Protein AF-T0L661-F1 (afdb_monomer_lite)

pLDDT: mean 70.66, std 19.09, range [31.72, 92.81]

Foldseek 3Di:
DVQALPPVLCVVCVVQDDDPPDPHFLVSLLVLLRNQFCQLDPVSLVSLLVQCPDPDLRSVLSSLNSLLRNLADDPPNPPPPVPPVVVVVNLVSLLVQCPDPDPSSNVSSLNSLCRNCPPDPDPPSCVSSCVSVCVVPDDDPPPDDDDDDD

Sequence (150 aa):
MIHLNNPDILEVLKNYLPSENNMKEGGSFIALGLNKIGSCDIVSNEILLYHIKSSNVQIVYGACIGLGLINMCNDNCNGSCKDNNYKESVVKQLKDLLYEENTVFVEGSILALCIMCCGSESEGSEGDVKERYVDICSVDGEGNDVIWRM

Radius of gyration: 16.47 Å; chains: 1; bounding box: 45×39×43 Å

Organism: NCBI:txid1037528

InterPro domains:
  IPR011989 Armadillo-like helical [G3DSA:1.25.10.10] (1-140)
  IPR016024 Armadillo-type fold [SSF48371] (45-121)

Secondary structure (DSSP, 8-state):
-TTTT-TTHHHHHTTTS-BTTB---THHHHHHHHHTTT---HHHHHHHHHHTT-S-HHHHHHHHHHHHHHTS--TT--SSTT-HHHHHHHHHHHHHGGGSS-HHHHHHHHHHHHHHHTT---HHHHHHHHHHHHHHH---TT--------

Structure (mmCIF, N/CA/C/O backbone):
data_AF-T0L661-F1
#
_entry.id   AF-T0L661-F1
#
loop_
_atom_site.group_PDB
_atom_site.id
_atom_site.type_symbol
_atom_site.label_atom_id
_atom_site.label_alt_id
_atom_site.label_comp_id
_atom_site.label_asym_id
_atom_site.label_entity_id
_atom_site.label_seq_id
_atom_site.pdbx_PDB_ins_code
_atom_site.Cartn_x
_atom_site.Cartn_y
_atom_site.Cartn_z
_atom_site.occupancy
_atom_site.B_iso_or_equiv
_atom_site.auth_seq_id
_atom_site.auth_comp_id
_atom_site.auth_asym_id
_atom_site.auth_atom_id
_atom_site.pdbx_PDB_model_num
ATOM 1 N N . MET A 1 1 ? -0.695 -7.686 -17.376 1.00 60.31 1 MET A N 1
ATOM 2 C CA . MET A 1 1 ? -0.504 -6.220 -17.283 1.00 60.31 1 MET A CA 1
ATOM 3 C C . MET A 1 1 ? 0.173 -5.713 -18.541 1.00 60.31 1 MET A C 1
ATOM 5 O O . MET A 1 1 ? 1.197 -6.270 -18.902 1.00 60.31 1 MET A O 1
ATOM 9 N N . ILE A 1 2 ? -0.380 -4.686 -19.192 1.00 70.44 2 ILE A N 1
ATOM 10 C CA . ILE A 1 2 ? 0.107 -4.194 -20.498 1.00 70.44 2 ILE A CA 1
ATOM 11 C C . ILE A 1 2 ? 1.303 -3.223 -20.350 1.00 70.44 2 ILE A C 1
ATOM 13 O O . ILE A 1 2 ? 2.135 -3.150 -21.244 1.00 70.44 2 ILE A O 1
ATOM 17 N N . HIS A 1 3 ? 1.448 -2.545 -19.201 1.00 75.38 3 HIS A N 1
ATOM 18 C CA . HIS A 1 3 ? 2.502 -1.545 -18.940 1.00 75.38 3 HIS A CA 1
ATOM 19 C C . HIS A 1 3 ? 3.406 -1.897 -17.746 1.00 75.38 3 HIS A C 1
ATOM 21 O O . HIS A 1 3 ? 3.765 -1.020 -16.966 1.00 75.38 3 HIS A O 1
ATOM 27 N N . LEU A 1 4 ? 3.744 -3.172 -17.542 1.00 73.81 4 LEU A N 1
ATOM 28 C CA . LEU A 1 4 ? 4.669 -3.558 -16.4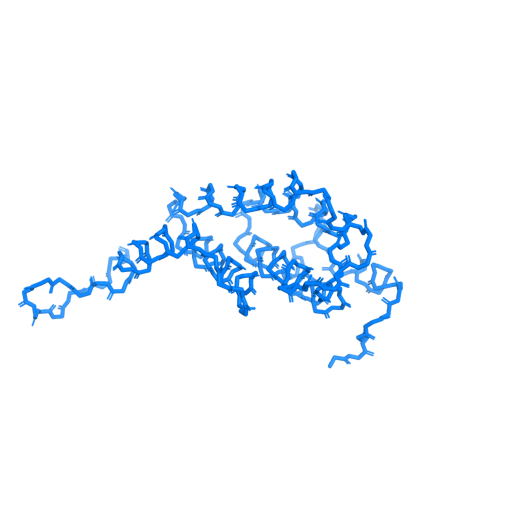67 1.00 73.81 4 LEU A CA 1
ATOM 29 C C . LEU A 1 4 ? 6.050 -2.905 -16.687 1.00 73.81 4 LEU A C 1
ATOM 31 O O . LEU A 1 4 ? 6.536 -2.896 -17.815 1.00 73.81 4 LEU A O 1
ATOM 35 N N . ASN A 1 5 ? 6.661 -2.351 -15.633 1.00 72.25 5 ASN A N 1
ATOM 36 C CA . ASN A 1 5 ? 7.953 -1.643 -15.664 1.00 72.25 5 ASN A CA 1
ATOM 37 C C . ASN A 1 5 ? 8.041 -0.454 -16.644 1.00 72.25 5 ASN A C 1
ATOM 39 O O . ASN A 1 5 ? 9.135 -0.006 -16.983 1.00 72.25 5 ASN A O 1
ATOM 43 N N . ASN A 1 6 ? 6.905 0.081 -17.097 1.00 78.69 6 ASN A N 1
ATOM 44 C CA . ASN A 1 6 ? 6.871 1.312 -17.881 1.00 78.69 6 ASN A CA 1
ATOM 45 C C . ASN A 1 6 ? 7.323 2.504 -17.005 1.00 78.69 6 ASN A C 1
ATOM 47 O O . ASN A 1 6 ? 6.677 2.742 -15.978 1.00 78.69 6 ASN A O 1
ATOM 51 N N . PRO A 1 7 ? 8.386 3.250 -17.370 1.00 75.88 7 PRO A N 1
ATOM 52 C CA . PRO A 1 7 ? 8.835 4.412 -16.603 1.00 75.88 7 PRO A CA 1
ATOM 53 C C . PRO A 1 7 ? 7.775 5.520 -16.535 1.00 75.88 7 PRO A C 1
ATOM 55 O O . PRO A 1 7 ? 7.620 6.126 -15.476 1.00 75.88 7 PRO A O 1
ATOM 58 N N . ASP A 1 8 ? 6.977 5.691 -17.593 1.00 82.12 8 ASP A N 1
ATOM 59 C CA . ASP A 1 8 ? 5.989 6.769 -17.745 1.00 82.12 8 ASP A CA 1
ATOM 60 C C . ASP A 1 8 ? 4.575 6.343 -17.307 1.00 82.12 8 ASP A C 1
ATOM 62 O O . ASP A 1 8 ? 3.557 6.840 -17.792 1.00 82.12 8 ASP A O 1
ATOM 66 N N . ILE A 1 9 ? 4.480 5.388 -16.374 1.00 82.81 9 ILE A N 1
ATOM 67 C CA . ILE A 1 9 ? 3.198 4.838 -15.908 1.00 82.81 9 ILE A CA 1
ATOM 68 C C . ILE A 1 9 ? 2.236 5.916 -15.387 1.00 82.81 9 ILE A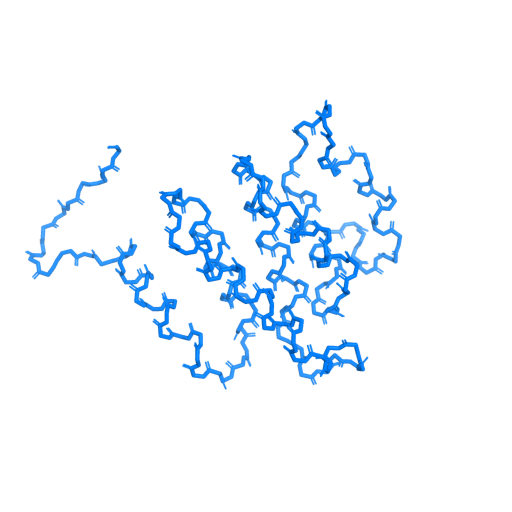 C 1
ATOM 70 O O . ILE A 1 9 ? 1.026 5.791 -15.557 1.00 82.81 9 ILE A O 1
ATOM 74 N N . LEU A 1 10 ? 2.755 6.999 -14.803 1.00 81.94 10 LEU A N 1
ATOM 75 C CA . LEU A 1 10 ? 1.943 8.114 -14.315 1.00 81.94 10 LEU A CA 1
ATOM 76 C C . LEU A 1 10 ? 1.253 8.875 -15.452 1.00 81.94 10 LEU A C 1
ATOM 78 O O . LEU A 1 10 ? 0.128 9.328 -15.271 1.00 81.94 10 LEU A O 1
ATOM 82 N N . GLU A 1 11 ? 1.877 8.981 -16.627 1.00 83.00 11 GLU A N 1
ATOM 83 C CA . GLU A 1 11 ? 1.258 9.610 -17.797 1.00 83.00 11 GLU A CA 1
ATOM 84 C C . GLU A 1 11 ? 0.106 8.749 -18.329 1.00 83.00 11 GLU A C 1
ATOM 86 O O . GLU A 1 11 ? -0.986 9.255 -18.592 1.00 83.00 11 GLU A O 1
ATOM 91 N N . VAL A 1 12 ? 0.315 7.430 -18.379 1.00 82.19 12 VAL A N 1
ATOM 92 C CA . VAL A 1 12 ? -0.714 6.453 -18.769 1.00 82.19 12 VAL A CA 1
ATOM 93 C C . VAL A 1 12 ? -1.890 6.463 -17.786 1.00 82.19 12 VAL A C 1
ATOM 95 O O . VAL A 1 12 ? -3.053 6.425 -18.195 1.00 82.19 12 VAL A O 1
ATOM 98 N N . LEU A 1 13 ? -1.600 6.538 -16.485 1.00 79.75 13 LEU A N 1
ATOM 99 C CA . LEU A 1 13 ? -2.606 6.529 -15.425 1.00 79.75 13 LEU A CA 1
ATOM 100 C C . LEU A 1 13 ? -3.235 7.901 -15.167 1.00 79.75 13 LEU A C 1
ATOM 102 O O . LEU A 1 13 ? -4.247 7.958 -14.478 1.00 79.75 13 LEU A O 1
ATOM 106 N N . LYS A 1 14 ? -2.725 8.996 -15.741 1.00 81.00 14 LYS A N 1
ATOM 107 C CA . LYS A 1 14 ? -3.186 10.369 -15.459 1.00 81.00 14 LYS A CA 1
ATOM 108 C C . LYS A 1 14 ? -4.693 10.562 -15.625 1.00 81.00 14 LYS A C 1
ATOM 110 O O . LYS A 1 14 ? -5.314 11.284 -14.854 1.00 81.00 14 LYS A O 1
ATOM 115 N N . ASN A 1 15 ? -5.288 9.895 -16.612 1.00 78.19 15 ASN A N 1
ATOM 116 C CA . ASN A 1 15 ? -6.727 9.964 -16.869 1.00 78.19 15 ASN A CA 1
ATOM 117 C C . ASN A 1 15 ? -7.559 9.054 -15.956 1.00 78.19 15 ASN A C 1
ATOM 119 O O . ASN A 1 15 ? -8.782 9.173 -15.962 1.00 78.19 15 ASN A O 1
ATOM 123 N N . TYR A 1 16 ? -6.926 8.137 -15.229 1.00 77.00 16 TYR A N 1
ATOM 124 C CA . TYR A 1 16 ? -7.555 7.150 -14.349 1.00 77.00 16 TYR A CA 1
ATOM 125 C C . TYR A 1 16 ? -7.311 7.438 -12.868 1.00 77.00 16 TYR A C 1
ATOM 127 O O . TYR A 1 16 ? -8.082 6.967 -12.041 1.00 77.00 16 TYR A O 1
ATOM 135 N N . LEU A 1 17 ? -6.286 8.229 -12.543 1.00 76.25 17 LEU A N 1
ATOM 136 C CA . LEU A 1 17 ? -6.026 8.686 -11.187 1.00 76.25 17 LEU A CA 1
ATOM 137 C C . LEU A 1 17 ? -7.211 9.519 -10.670 1.00 76.25 17 LEU A C 1
ATOM 139 O O . LEU A 1 17 ? -7.777 10.323 -11.426 1.00 76.25 17 LEU A O 1
ATOM 143 N N . PRO A 1 18 ? -7.593 9.349 -9.394 1.00 69.69 18 PRO A N 1
ATOM 144 C CA . PRO A 1 18 ? -8.637 10.157 -8.788 1.00 69.69 18 PRO A CA 1
ATOM 145 C C . PRO A 1 18 ? -8.296 11.644 -8.889 1.00 69.69 18 PRO A C 1
ATOM 147 O O . PRO A 1 18 ? -7.186 12.067 -8.569 1.00 69.69 18 PRO A O 1
ATOM 150 N N . SER A 1 19 ? -9.267 12.446 -9.314 1.00 67.00 19 SER A N 1
ATOM 151 C CA . SER A 1 19 ? -9.189 13.910 -9.275 1.00 67.00 19 SER A CA 1
ATOM 152 C C . SER A 1 19 ? -10.460 14.458 -8.639 1.00 67.00 19 SER A C 1
ATOM 154 O O . SER A 1 19 ? -11.457 13.743 -8.551 1.00 67.00 19 SER A O 1
ATOM 156 N N . GLU A 1 20 ? -10.450 15.724 -8.215 1.00 57.47 20 GLU A N 1
ATOM 157 C CA . GLU A 1 20 ? -11.576 16.364 -7.506 1.00 57.47 20 GLU A CA 1
ATOM 158 C C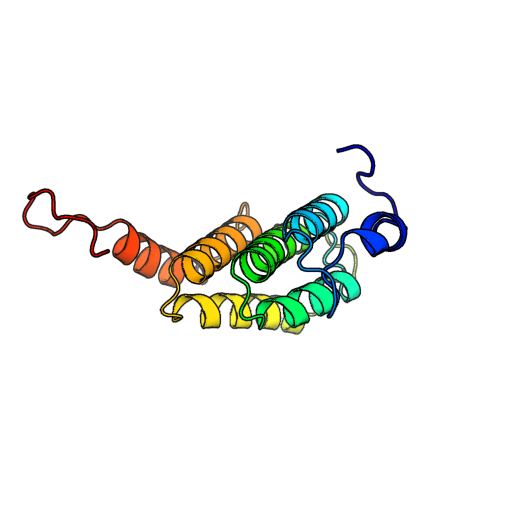 . GLU A 1 20 ? -12.929 16.224 -8.232 1.00 57.47 20 GLU A C 1
ATOM 160 O O . GLU A 1 20 ? -13.977 16.213 -7.596 1.00 57.47 20 GLU A O 1
ATOM 165 N N . ASN A 1 21 ? -12.902 16.039 -9.558 1.00 50.59 21 ASN A N 1
ATOM 166 C CA . ASN A 1 21 ? -14.081 15.935 -10.420 1.00 50.59 21 ASN A CA 1
ATOM 167 C C . ASN A 1 21 ? -14.373 14.516 -10.936 1.00 50.59 21 ASN A C 1
ATOM 169 O O . ASN A 1 21 ? -15.301 14.335 -11.722 1.00 50.59 21 ASN A O 1
ATOM 173 N N . ASN A 1 22 ? -13.575 13.511 -10.565 1.00 53.03 22 ASN A N 1
ATOM 174 C CA . ASN A 1 22 ? -13.708 12.153 -11.085 1.00 53.03 22 ASN A CA 1
ATOM 175 C C . ASN A 1 22 ? -13.404 11.131 -9.987 1.00 53.03 22 ASN A C 1
ATOM 177 O O . ASN A 1 22 ? -12.244 10.905 -9.637 1.00 53.03 22 ASN A O 1
ATOM 181 N N . MET A 1 23 ? -14.456 10.465 -9.500 1.00 54.00 23 MET A N 1
ATOM 182 C CA . MET A 1 23 ? -14.371 9.260 -8.667 1.00 54.00 23 MET A CA 1
ATOM 183 C C . MET A 1 23 ? -13.908 8.067 -9.517 1.00 54.00 23 MET A C 1
ATOM 185 O O . MET A 1 23 ? -14.658 7.121 -9.742 1.00 54.00 23 MET A O 1
ATOM 189 N N . LYS A 1 24 ? -12.696 8.144 -10.069 1.00 63.59 24 LYS A N 1
ATOM 190 C CA . LYS A 1 24 ? -12.081 7.017 -10.768 1.00 63.59 24 LYS A CA 1
ATOM 191 C C . LYS A 1 24 ? -11.379 6.088 -9.785 1.00 63.59 24 LYS A C 1
ATOM 193 O O . LYS A 1 24 ? -11.037 6.465 -8.666 1.00 63.59 24 LYS A O 1
ATOM 198 N N . GLU A 1 25 ? -11.297 4.840 -10.222 1.00 68.94 25 GLU A N 1
ATOM 199 C CA . GLU A 1 25 ? -11.198 3.641 -9.401 1.00 68.94 25 GLU A CA 1
ATOM 200 C C . GLU A 1 25 ? -9.866 3.551 -8.654 1.00 68.94 25 GLU A C 1
ATOM 202 O O . GLU A 1 25 ? -8.800 3.718 -9.246 1.00 68.94 25 GLU A O 1
ATOM 207 N N . GLY A 1 26 ? -9.902 3.135 -7.383 1.00 74.56 26 GLY A N 1
ATOM 208 C CA . GLY A 1 26 ? -8.693 2.756 -6.639 1.00 74.56 26 GLY A CA 1
ATOM 209 C C . GLY A 1 26 ? -7.830 1.698 -7.342 1.00 74.56 26 GLY A C 1
ATOM 210 O O . GLY A 1 26 ? -6.647 1.559 -7.039 1.00 74.56 26 GLY A O 1
ATOM 211 N N . GLY A 1 27 ? -8.375 1.012 -8.353 1.00 83.44 27 GLY A N 1
ATOM 212 C CA . GLY A 1 27 ? -7.629 0.142 -9.258 1.00 83.44 27 GLY A CA 1
ATOM 213 C C . GLY A 1 27 ? -6.445 0.821 -9.959 1.00 83.44 27 GLY A C 1
ATOM 214 O O . GLY A 1 27 ? -5.454 0.146 -10.237 1.00 83.44 27 GLY A O 1
ATOM 215 N N . SER A 1 28 ? -6.467 2.144 -10.18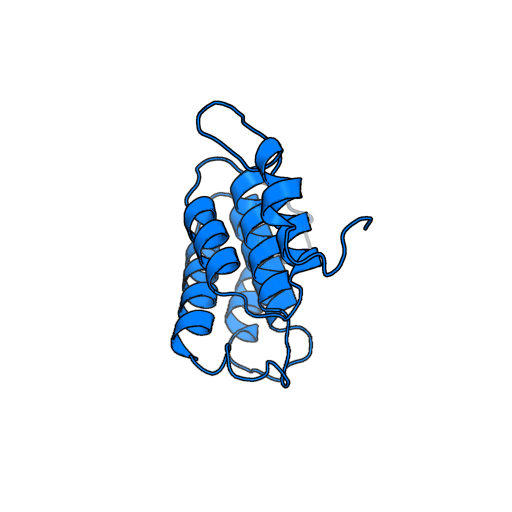1 1.00 87.12 28 SER A N 1
ATOM 216 C CA . SER A 1 28 ? -5.306 2.858 -10.735 1.00 87.12 28 SER A CA 1
ATOM 217 C C . SER A 1 28 ? -4.104 2.835 -9.788 1.00 87.12 28 SER A C 1
ATOM 219 O O . SER A 1 28 ? -2.967 2.730 -10.244 1.00 87.12 28 SER A O 1
ATOM 221 N N . PHE A 1 29 ? -4.336 2.888 -8.474 1.00 90.06 29 PHE A N 1
ATOM 222 C CA . PHE A 1 29 ? -3.270 2.805 -7.472 1.00 90.06 29 PHE A CA 1
ATOM 223 C C . PHE A 1 29 ? -2.709 1.396 -7.339 1.00 90.06 29 PHE A C 1
ATOM 225 O O . PHE A 1 29 ? -1.497 1.230 -7.212 1.00 90.06 29 PHE A O 1
ATOM 232 N N . ILE A 1 30 ? -3.560 0.380 -7.483 1.00 90.31 30 ILE A N 1
ATOM 233 C CA . ILE A 1 30 ? -3.110 -1.012 -7.576 1.00 90.31 30 ILE A CA 1
ATOM 234 C C . ILE A 1 30 ? -2.232 -1.190 -8.823 1.00 90.31 30 ILE A C 1
ATOM 236 O O . ILE A 1 30 ? -1.152 -1.769 -8.744 1.00 90.31 30 ILE A O 1
ATOM 240 N N . ALA A 1 31 ? -2.645 -0.642 -9.970 1.00 88.81 31 ALA A N 1
ATOM 241 C CA . ALA A 1 31 ? -1.864 -0.698 -11.205 1.00 88.81 31 ALA A CA 1
ATOM 242 C C . ALA A 1 31 ? -0.513 0.032 -11.090 1.00 88.81 31 ALA A C 1
ATOM 244 O O . ALA A 1 31 ? 0.493 -0.472 -11.599 1.00 88.81 31 ALA A O 1
ATOM 245 N N . LEU A 1 32 ? -0.477 1.181 -10.404 1.00 88.81 32 LEU A N 1
ATOM 246 C CA . LEU A 1 32 ? 0.762 1.889 -10.073 1.00 88.81 32 LEU A CA 1
ATOM 247 C C . LEU A 1 32 ? 1.676 1.011 -9.209 1.00 88.81 32 LEU A C 1
ATOM 249 O O . LEU A 1 32 ? 2.848 0.841 -9.543 1.00 88.81 32 LEU A O 1
ATOM 253 N N . GLY A 1 33 ? 1.128 0.399 -8.157 1.00 88.94 33 GLY A N 1
ATOM 254 C CA . GLY A 1 33 ? 1.890 -0.469 -7.264 1.00 88.94 33 GLY A CA 1
ATOM 255 C C . GLY A 1 33 ? 2.446 -1.711 -7.951 1.00 88.94 33 GLY A C 1
ATOM 256 O O . GLY A 1 33 ? 3.598 -2.069 -7.732 1.00 88.94 33 GLY A O 1
ATOM 257 N N . LEU A 1 34 ? 1.683 -2.322 -8.859 1.00 89.12 34 LEU A N 1
ATOM 258 C CA . LEU A 1 34 ? 2.166 -3.451 -9.653 1.00 89.12 34 LEU A CA 1
ATOM 259 C C . LEU A 1 34 ? 3.261 -3.052 -10.655 1.00 89.12 34 LEU A C 1
ATOM 261 O O . LEU A 1 34 ? 4.154 -3.846 -10.937 1.00 89.12 34 LEU A O 1
ATOM 265 N N . ASN A 1 35 ? 3.203 -1.842 -11.222 1.00 88.31 35 ASN A N 1
ATOM 266 C CA . ASN A 1 35 ? 4.250 -1.347 -12.120 1.00 88.31 35 ASN A CA 1
ATOM 267 C C . ASN A 1 35 ? 5.563 -1.079 -11.373 1.00 88.31 35 ASN A C 1
ATOM 269 O O . ASN A 1 35 ? 6.632 -1.324 -11.926 1.00 88.31 35 ASN A O 1
ATOM 273 N N . LYS A 1 36 ? 5.461 -0.577 -10.139 1.00 85.94 36 LYS A N 1
ATOM 274 C CA . LYS A 1 36 ? 6.577 -0.171 -9.276 1.00 85.94 36 LYS A CA 1
ATOM 275 C C . LYS A 1 36 ? 6.850 -1.182 -8.157 1.00 85.94 36 LYS A C 1
ATOM 277 O O . LYS A 1 36 ? 7.348 -0.819 -7.094 1.00 85.94 36 LYS A O 1
ATOM 282 N N . ILE A 1 37 ? 6.512 -2.450 -8.385 1.00 87.62 37 ILE A N 1
ATOM 283 C CA . ILE A 1 37 ? 6.617 -3.493 -7.364 1.00 87.62 37 ILE A CA 1
ATOM 284 C C . ILE A 1 37 ? 8.062 -3.621 -6.861 1.00 87.62 37 ILE A C 1
ATOM 286 O O . ILE A 1 37 ? 9.000 -3.715 -7.655 1.00 87.62 37 ILE A O 1
ATOM 290 N N . GLY A 1 38 ? 8.248 -3.565 -5.541 1.00 80.12 38 GLY A N 1
ATOM 291 C CA . GLY A 1 38 ? 9.562 -3.657 -4.893 1.00 80.12 38 GLY A CA 1
ATOM 292 C C . GLY A 1 38 ? 10.574 -2.569 -5.288 1.00 80.12 38 GLY A C 1
ATOM 293 O O . GLY A 1 38 ? 11.774 -2.744 -5.048 1.00 80.12 38 GLY A O 1
ATOM 294 N N . SER A 1 39 ? 10.134 -1.471 -5.920 1.00 80.69 39 SER A N 1
ATOM 295 C CA . SER A 1 39 ? 11.023 -0.380 -6.335 1.00 80.69 39 SER A CA 1
ATOM 296 C C . SER A 1 39 ? 11.277 0.640 -5.226 1.00 80.69 39 SER A C 1
ATOM 298 O O . SER A 1 39 ? 12.212 1.428 -5.351 1.00 80.69 39 SER A O 1
ATOM 300 N N . CYS A 1 40 ? 10.443 0.661 -4.176 1.00 79.25 40 CYS A N 1
ATOM 301 C CA . CYS A 1 40 ? 10.469 1.673 -3.114 1.00 79.25 40 CYS A CA 1
ATOM 302 C C . CYS A 1 40 ? 10.485 3.115 -3.661 1.00 79.25 40 CYS A C 1
ATOM 304 O O . CYS A 1 40 ? 11.203 3.977 -3.154 1.00 79.25 40 CYS A O 1
ATOM 306 N N . ASP A 1 41 ? 9.724 3.372 -4.729 1.00 83.38 41 ASP A N 1
ATOM 307 C CA . ASP A 1 41 ? 9.685 4.685 -5.376 1.00 83.38 41 ASP A CA 1
ATOM 308 C C . ASP A 1 41 ? 9.032 5.731 -4.459 1.00 83.38 41 ASP A C 1
ATOM 310 O O . ASP A 1 41 ? 7.858 5.617 -4.101 1.00 83.38 41 ASP A O 1
ATOM 314 N N . ILE A 1 42 ? 9.804 6.755 -4.085 1.00 83.38 42 ILE A N 1
ATOM 315 C CA . ILE A 1 42 ? 9.390 7.779 -3.113 1.00 83.38 42 ILE A CA 1
ATOM 316 C C . ILE A 1 42 ? 8.194 8.575 -3.642 1.00 83.38 42 ILE A C 1
ATOM 318 O O . ILE A 1 42 ? 7.218 8.762 -2.923 1.00 83.38 42 ILE A O 1
ATOM 322 N N . VAL A 1 43 ? 8.236 8.990 -4.911 1.00 85.62 43 VAL A N 1
ATOM 323 C CA . VAL A 1 43 ? 7.186 9.822 -5.521 1.00 85.62 43 VAL A CA 1
ATOM 324 C C . VAL A 1 43 ? 5.851 9.082 -5.541 1.00 85.62 43 VAL A C 1
ATOM 326 O O . VAL A 1 43 ? 4.823 9.626 -5.141 1.00 85.62 43 VAL A O 1
ATOM 329 N N . SER A 1 44 ? 5.856 7.819 -5.969 1.00 86.62 44 SER A N 1
ATOM 330 C CA . SER A 1 44 ? 4.650 6.993 -5.988 1.00 86.62 44 SER A CA 1
ATOM 331 C C . SER A 1 44 ? 4.118 6.754 -4.577 1.00 86.62 44 SER A C 1
ATOM 333 O O . SER A 1 44 ? 2.915 6.873 -4.359 1.00 86.62 44 SER A O 1
ATOM 335 N N . ASN A 1 45 ? 4.989 6.486 -3.602 1.00 87.25 45 ASN A N 1
ATOM 336 C CA . ASN A 1 45 ? 4.565 6.341 -2.213 1.00 87.25 45 ASN A CA 1
ATOM 337 C C . ASN A 1 45 ? 3.933 7.630 -1.652 1.00 87.25 45 ASN A C 1
ATOM 339 O O . ASN A 1 45 ? 2.896 7.547 -0.999 1.00 87.25 45 ASN A O 1
ATOM 343 N N . GLU A 1 46 ? 4.489 8.814 -1.930 1.00 87.75 46 GLU A N 1
ATOM 344 C CA . GLU A 1 46 ? 3.924 10.096 -1.474 1.00 87.75 46 GLU A CA 1
ATOM 345 C C . GLU A 1 46 ? 2.513 10.327 -2.024 1.00 87.75 46 GLU A C 1
ATOM 347 O O . GLU A 1 46 ? 1.612 10.724 -1.281 1.00 87.75 46 GLU A O 1
ATOM 352 N N . ILE A 1 47 ? 2.300 10.017 -3.307 1.00 87.94 47 ILE A N 1
ATOM 353 C CA . ILE A 1 47 ? 0.980 10.094 -3.944 1.00 87.94 47 ILE A CA 1
ATOM 354 C C . ILE A 1 47 ? -0.006 9.165 -3.226 1.00 87.94 47 ILE A C 1
ATOM 356 O O . ILE A 1 47 ? -1.110 9.580 -2.875 1.00 87.94 47 ILE A O 1
ATOM 360 N N . LEU A 1 48 ? 0.379 7.913 -2.973 1.00 89.75 48 LEU A N 1
ATOM 361 C CA . LEU A 1 48 ? -0.506 6.950 -2.317 1.00 89.75 48 LEU A CA 1
ATOM 362 C C . LEU A 1 48 ? -0.805 7.325 -0.858 1.00 89.75 48 LEU A C 1
ATOM 364 O O . LEU A 1 48 ? -1.956 7.241 -0.435 1.00 89.75 48 LEU A O 1
ATOM 368 N N . LEU A 1 49 ? 0.191 7.805 -0.109 1.00 89.94 49 LEU A N 1
ATOM 369 C CA . LEU A 1 49 ? 0.015 8.290 1.265 1.00 89.94 49 LEU A CA 1
ATOM 370 C C . LEU A 1 49 ? -0.911 9.507 1.342 1.00 89.94 49 LEU A C 1
ATOM 372 O O . LEU A 1 49 ? -1.671 9.646 2.298 1.00 89.94 49 LEU A O 1
ATOM 376 N N . TYR A 1 50 ? -0.888 10.384 0.340 1.00 89.06 50 TYR A N 1
ATOM 377 C CA . TYR A 1 50 ? -1.852 11.478 0.257 1.00 89.06 50 TYR A CA 1
ATOM 378 C C . TYR A 1 50 ? -3.290 10.950 0.115 1.00 89.06 50 TYR A C 1
ATOM 380 O O . TYR A 1 50 ? -4.201 11.416 0.801 1.00 89.06 50 TYR A O 1
ATOM 388 N N . HIS A 1 51 ? -3.490 9.936 -0.729 1.00 87.94 51 HIS A N 1
ATOM 389 C CA . HIS A 1 51 ? -4.811 9.375 -1.014 1.00 87.94 51 HIS A CA 1
ATOM 390 C C . HIS A 1 51 ? -5.342 8.409 0.053 1.00 87.94 51 HIS A C 1
ATOM 392 O O . HIS A 1 51 ? -6.551 8.187 0.110 1.00 87.94 51 HIS A O 1
ATOM 398 N N . ILE A 1 52 ? -4.488 7.901 0.943 1.00 87.56 52 ILE A N 1
ATOM 399 C CA . ILE A 1 52 ? -4.900 7.030 2.052 1.00 87.56 52 ILE A CA 1
ATOM 400 C C . ILE A 1 52 ? -5.805 7.745 3.070 1.00 87.56 52 ILE A C 1
ATOM 402 O O . ILE A 1 52 ? -6.587 7.108 3.763 1.00 87.56 52 ILE A O 1
ATOM 406 N N . LYS A 1 53 ? -5.739 9.082 3.121 1.00 86.12 53 LYS A N 1
ATOM 407 C CA . LYS A 1 53 ? -6.571 9.942 3.983 1.00 86.12 53 LYS A CA 1
ATOM 408 C C . LYS A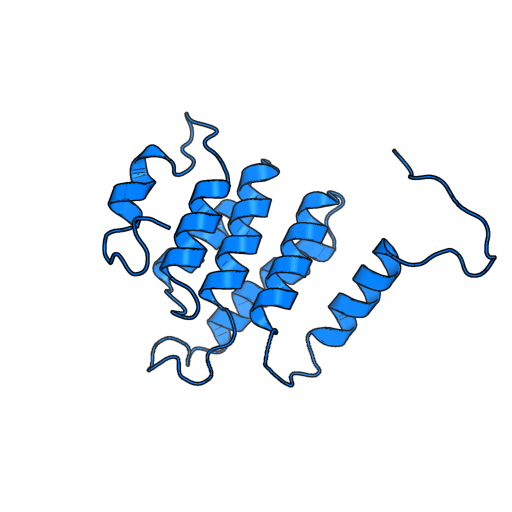 1 53 ? -7.910 10.322 3.341 1.00 86.12 53 LYS A C 1
ATOM 410 O O . LYS A 1 53 ? -8.617 11.192 3.846 1.00 86.12 53 LYS A O 1
ATOM 415 N N . SER A 1 54 ? -8.235 9.744 2.185 1.00 85.19 54 SER A N 1
ATOM 416 C CA . SER A 1 54 ? -9.510 9.983 1.514 1.00 85.19 54 SER A CA 1
ATOM 417 C C . SER A 1 54 ? -10.669 9.362 2.297 1.00 85.19 54 SER A C 1
ATOM 419 O O . SER A 1 54 ? -10.521 8.327 2.933 1.00 85.19 54 SER A O 1
ATOM 421 N N . SER A 1 55 ? -11.862 9.945 2.193 1.00 83.38 55 SER A N 1
ATOM 422 C CA . SER A 1 55 ? -13.092 9.334 2.711 1.00 83.38 55 SER A CA 1
ATOM 423 C C . SER A 1 55 ? -13.645 8.229 1.802 1.00 83.38 55 SER A C 1
ATOM 425 O O . SER A 1 55 ? -14.574 7.518 2.182 1.00 83.38 55 SER A O 1
ATOM 427 N N . ASN A 1 56 ? -13.113 8.081 0.584 1.00 86.06 56 ASN A N 1
ATOM 428 C CA . ASN A 1 56 ? -13.607 7.103 -0.376 1.00 86.06 56 ASN A CA 1
ATOM 429 C C . ASN A 1 56 ? -12.938 5.737 -0.173 1.00 86.06 56 ASN A C 1
ATOM 431 O O . ASN A 1 56 ? -11.739 5.571 -0.396 1.00 86.06 56 ASN A O 1
ATOM 435 N N . VAL A 1 57 ? -13.766 4.744 0.150 1.00 87.38 57 VAL A N 1
ATOM 436 C CA . VAL A 1 57 ? -13.366 3.353 0.396 1.00 87.38 57 VAL A CA 1
ATOM 437 C C . VAL A 1 57 ? -12.506 2.757 -0.714 1.00 87.38 57 VAL A C 1
ATOM 439 O O . VAL A 1 57 ? -11.465 2.167 -0.438 1.00 87.38 57 VAL A O 1
ATOM 442 N N . GLN A 1 58 ? -12.892 2.948 -1.975 1.00 87.31 58 GLN A N 1
ATOM 443 C CA . GLN A 1 58 ? -12.166 2.373 -3.107 1.00 87.31 58 GLN A CA 1
ATOM 444 C C . GLN A 1 58 ? -10.780 2.999 -3.260 1.00 87.31 58 GLN A C 1
ATOM 446 O O . GLN A 1 58 ? -9.815 2.293 -3.546 1.00 87.31 58 GLN A O 1
ATOM 451 N N . ILE A 1 59 ? -10.682 4.314 -3.055 1.00 88.94 59 ILE A N 1
ATOM 452 C CA . ILE A 1 59 ? -9.428 5.069 -3.142 1.00 88.94 59 ILE A CA 1
ATOM 453 C C . ILE A 1 59 ? -8.452 4.603 -2.065 1.00 88.94 59 ILE A C 1
ATOM 455 O O . ILE A 1 59 ? -7.315 4.270 -2.393 1.00 88.94 59 ILE A O 1
ATOM 459 N N . VAL A 1 60 ? -8.905 4.533 -0.810 1.00 90.06 60 VAL A N 1
ATOM 460 C CA . VAL A 1 60 ? -8.063 4.108 0.316 1.00 90.06 60 VAL A CA 1
ATOM 461 C C . VAL A 1 60 ? -7.629 2.661 0.141 1.00 90.06 60 VAL A C 1
ATOM 463 O O . VAL A 1 60 ? -6.441 2.376 0.231 1.00 90.06 60 VAL A O 1
ATOM 466 N N . TYR A 1 61 ? -8.552 1.758 -0.202 1.00 90.31 61 TYR A N 1
ATOM 467 C CA . TYR A 1 61 ? -8.221 0.352 -0.427 1.00 90.31 61 TYR A CA 1
ATOM 468 C C . TYR A 1 61 ? -7.172 0.185 -1.536 1.00 90.31 61 TYR A C 1
ATOM 470 O O . TYR A 1 61 ? -6.157 -0.486 -1.352 1.00 90.31 61 TYR A O 1
ATOM 478 N N . GLY A 1 62 ? -7.365 0.858 -2.674 1.00 91.19 62 GLY A N 1
ATOM 479 C CA . GLY A 1 62 ? -6.399 0.847 -3.770 1.00 91.19 62 GLY A CA 1
ATOM 480 C C . GLY A 1 62 ? -5.038 1.427 -3.379 1.00 91.19 62 GLY A C 1
ATOM 481 O O . GLY A 1 62 ? -4.005 0.885 -3.777 1.00 91.19 62 GLY A O 1
ATOM 482 N N . ALA A 1 63 ? -5.030 2.497 -2.581 1.00 91.88 63 ALA A N 1
ATOM 483 C CA . ALA A 1 63 ? -3.811 3.114 -2.073 1.00 91.88 63 ALA A CA 1
ATOM 484 C C . ALA A 1 63 ? -3.060 2.196 -1.098 1.00 91.88 63 ALA A C 1
ATOM 486 O O . ALA A 1 63 ? -1.847 2.045 -1.242 1.00 91.88 63 ALA A O 1
ATOM 487 N N . CYS A 1 64 ? -3.762 1.523 -0.180 1.00 92.81 64 CYS A N 1
ATOM 488 C CA . CYS A 1 64 ? -3.179 0.537 0.731 1.00 92.81 64 CYS A CA 1
ATOM 489 C C . CYS A 1 64 ? -2.491 -0.590 -0.048 1.00 92.81 64 CYS A C 1
ATOM 491 O O . CYS A 1 64 ? -1.298 -0.830 0.132 1.00 92.81 64 CYS A O 1
ATOM 493 N N . ILE A 1 65 ? -3.206 -1.239 -0.972 1.00 92.44 65 ILE A N 1
ATOM 494 C CA . ILE A 1 65 ? -2.640 -2.331 -1.777 1.00 92.44 65 ILE A CA 1
ATOM 495 C C . ILE A 1 65 ? -1.462 -1.838 -2.632 1.00 92.44 65 ILE A C 1
ATOM 497 O O . ILE A 1 65 ? -0.435 -2.513 -2.716 1.00 92.44 65 ILE A O 1
ATOM 501 N N . GLY A 1 66 ? -1.574 -0.647 -3.228 1.00 91.81 66 GLY A N 1
ATOM 502 C CA . GLY A 1 66 ? -0.487 -0.024 -3.981 1.00 91.81 66 GLY A CA 1
ATOM 503 C C . GLY A 1 66 ? 0.772 0.181 -3.132 1.00 91.81 66 GLY A C 1
ATOM 504 O O . GLY A 1 66 ? 1.856 -0.217 -3.556 1.00 91.81 66 GLY A O 1
ATOM 505 N N . LEU A 1 67 ? 0.633 0.723 -1.916 1.00 89.94 67 LEU A N 1
ATOM 506 C CA . LEU A 1 67 ? 1.740 0.902 -0.968 1.00 89.94 67 LEU A CA 1
ATOM 507 C C . LEU A 1 67 ? 2.369 -0.437 -0.599 1.00 89.94 67 LEU A C 1
ATOM 509 O O . LEU A 1 67 ? 3.596 -0.547 -0.567 1.00 89.94 67 LEU A O 1
ATOM 513 N N . GLY A 1 68 ? 1.533 -1.453 -0.376 1.00 88.75 68 GLY A N 1
ATOM 514 C CA . GLY A 1 68 ? 1.986 -2.805 -0.086 1.00 88.75 68 GLY A CA 1
ATOM 515 C C . GLY A 1 68 ? 2.907 -3.354 -1.175 1.00 88.75 68 GLY A C 1
ATOM 516 O O . GLY A 1 68 ? 3.996 -3.842 -0.887 1.00 88.75 68 GLY A O 1
ATOM 517 N N . LEU A 1 69 ? 2.504 -3.205 -2.439 1.00 89.50 69 LEU A N 1
ATOM 518 C CA . LEU A 1 69 ? 3.246 -3.693 -3.604 1.00 89.50 69 LEU A CA 1
ATOM 519 C C . LEU A 1 69 ? 4.546 -2.919 -3.860 1.00 89.50 69 LEU A C 1
ATOM 521 O O . LEU A 1 69 ? 5.587 -3.529 -4.106 1.00 89.50 69 LEU A O 1
ATOM 525 N N . ILE A 1 70 ? 4.522 -1.584 -3.780 1.00 88.75 70 ILE A N 1
ATOM 526 C CA . ILE A 1 70 ? 5.726 -0.758 -4.004 1.00 88.75 70 ILE A CA 1
ATOM 527 C C . ILE A 1 70 ? 6.807 -1.078 -2.974 1.00 88.75 70 ILE A C 1
ATOM 529 O O . ILE A 1 70 ? 7.995 -1.106 -3.301 1.00 88.75 70 ILE A O 1
ATOM 533 N N . ASN A 1 71 ? 6.383 -1.334 -1.736 1.00 83.88 71 ASN A N 1
ATOM 534 C CA . ASN A 1 71 ? 7.260 -1.631 -0.610 1.00 83.88 71 ASN A CA 1
ATOM 535 C C . ASN A 1 71 ? 7.372 -3.138 -0.325 1.00 83.88 71 ASN A C 1
ATOM 537 O O . ASN A 1 71 ? 7.848 -3.515 0.749 1.00 83.88 71 ASN A O 1
ATOM 541 N N . MET A 1 72 ? 6.946 -3.989 -1.267 1.00 82.56 72 MET A N 1
ATOM 542 C CA . MET A 1 72 ? 7.076 -5.440 -1.164 1.00 82.56 72 MET A CA 1
ATOM 543 C C . MET A 1 72 ? 8.551 -5.825 -1.033 1.00 82.56 72 MET A C 1
ATOM 545 O O . MET A 1 72 ? 9.406 -5.274 -1.729 1.00 82.56 72 MET A O 1
ATOM 549 N N . CYS A 1 73 ? 8.813 -6.756 -0.113 1.00 63.53 73 CYS A N 1
ATOM 550 C CA . CYS A 1 73 ? 10.129 -7.160 0.362 1.00 63.53 73 CYS A CA 1
ATOM 551 C C . CYS A 1 73 ? 11.177 -7.260 -0.756 1.00 63.53 73 CYS A C 1
ATOM 553 O O . CYS A 1 73 ? 11.138 -8.156 -1.599 1.00 63.53 73 CYS A O 1
ATOM 555 N N . ASN A 1 74 ? 12.129 -6.328 -0.750 1.00 56.03 74 ASN A N 1
ATOM 556 C CA . ASN A 1 74 ? 13.286 -6.371 -1.624 1.00 56.03 74 ASN A CA 1
ATOM 557 C C . ASN A 1 74 ? 14.535 -6.070 -0.797 1.00 56.03 74 ASN A C 1
ATOM 559 O O . ASN A 1 74 ? 14.876 -4.915 -0.565 1.00 56.03 74 ASN A O 1
ATOM 563 N N . ASP A 1 75 ? 15.247 -7.115 -0.384 1.00 50.72 75 ASP A N 1
ATOM 564 C CA . ASP A 1 75 ? 16.575 -6.987 0.233 1.00 50.72 75 ASP A CA 1
ATOM 565 C C . ASP A 1 75 ? 17.606 -6.369 -0.738 1.00 50.72 75 ASP A C 1
ATOM 567 O O . ASP A 1 75 ? 18.690 -5.955 -0.330 1.00 50.72 75 ASP A O 1
ATOM 571 N N . ASN A 1 76 ? 17.253 -6.260 -2.028 1.00 44.12 76 ASN A N 1
ATOM 572 C CA . ASN A 1 76 ? 18.067 -5.698 -3.103 1.00 44.12 76 ASN A CA 1
ATOM 573 C C . ASN A 1 76 ? 17.550 -4.350 -3.624 1.00 44.12 76 ASN A C 1
ATOM 575 O O . ASN A 1 76 ? 17.826 -4.006 -4.781 1.00 44.12 76 ASN A O 1
ATOM 579 N N . CYS A 1 77 ? 16.794 -3.565 -2.848 1.00 45.56 77 CYS A N 1
ATOM 580 C CA . CYS A 1 77 ? 16.504 -2.208 -3.303 1.00 45.56 77 CYS A CA 1
ATOM 581 C C . CYS A 1 77 ? 17.801 -1.370 -3.274 1.00 45.56 77 CYS A C 1
ATOM 583 O O . CYS A 1 77 ? 18.318 -0.915 -2.253 1.00 45.56 77 CYS A O 1
ATOM 585 N N . ASN A 1 78 ? 18.391 -1.258 -4.465 1.00 39.41 78 ASN A N 1
ATOM 586 C CA . ASN A 1 78 ? 19.649 -0.587 -4.740 1.00 39.41 78 ASN A CA 1
ATOM 587 C C . ASN A 1 78 ? 19.528 0.911 -4.418 1.00 39.41 78 ASN A C 1
ATOM 589 O O . ASN A 1 78 ? 19.127 1.716 -5.250 1.00 39.41 78 ASN A O 1
ATOM 593 N N . GLY A 1 79 ? 19.888 1.286 -3.191 1.00 40.44 79 GLY A N 1
ATOM 594 C CA . GLY A 1 79 ? 20.236 2.655 -2.800 1.00 40.44 79 GLY A CA 1
ATOM 595 C C . GLY A 1 79 ? 19.091 3.562 -2.341 1.00 40.44 79 GLY A C 1
ATOM 596 O O . GLY A 1 79 ? 19.330 4.373 -1.453 1.00 40.44 79 GLY A O 1
ATOM 597 N N . SER A 1 80 ? 17.868 3.419 -2.860 1.00 42.59 80 SER A N 1
ATOM 598 C CA . SER A 1 80 ? 16.751 4.341 -2.553 1.00 42.59 80 SER A CA 1
ATOM 599 C C . SER A 1 80 ? 15.984 4.014 -1.267 1.00 42.59 80 SER A C 1
ATOM 601 O O . SER A 1 80 ? 15.392 4.898 -0.661 1.00 42.59 80 SER A O 1
ATOM 603 N N . CYS A 1 81 ? 15.994 2.750 -0.835 1.00 44.88 81 CYS A N 1
ATOM 604 C CA . CYS A 1 81 ? 15.224 2.264 0.317 1.00 44.88 81 CYS A CA 1
ATOM 605 C C . CYS A 1 81 ? 16.020 2.219 1.633 1.00 44.88 81 CYS A C 1
ATOM 607 O O . CYS A 1 81 ? 15.530 1.700 2.632 1.00 44.88 81 CYS A O 1
ATOM 609 N N . LYS A 1 82 ? 17.252 2.754 1.650 1.00 43.75 82 LYS A N 1
ATOM 610 C CA . LYS A 1 82 ? 18.091 2.825 2.861 1.00 43.75 82 LYS A CA 1
ATOM 611 C C . LYS A 1 82 ? 17.604 3.847 3.889 1.00 43.75 82 LYS A C 1
ATOM 613 O O . LYS A 1 82 ? 18.086 3.826 5.020 1.00 43.75 82 LYS A O 1
ATOM 618 N N . ASP A 1 83 ? 16.657 4.712 3.529 1.00 52.22 83 ASP A N 1
ATOM 619 C CA . ASP A 1 83 ? 15.954 5.539 4.503 1.00 52.22 83 ASP A CA 1
ATOM 620 C C . ASP A 1 83 ? 14.890 4.699 5.218 1.00 52.22 83 ASP A C 1
ATOM 622 O O . ASP A 1 83 ? 13.706 4.702 4.874 1.00 52.22 83 ASP A O 1
ATOM 626 N N . ASN A 1 84 ? 15.333 3.986 6.259 1.00 56.69 84 ASN A N 1
ATOM 627 C CA . ASN A 1 84 ? 14.474 3.247 7.192 1.00 56.69 84 ASN A CA 1
ATOM 628 C C . ASN A 1 84 ? 13.288 4.098 7.684 1.00 56.69 84 ASN A C 1
ATOM 630 O O . ASN A 1 84 ? 12.191 3.579 7.876 1.00 56.69 84 ASN A O 1
ATOM 634 N N . ASN A 1 85 ? 13.489 5.415 7.788 1.00 61.22 85 ASN A N 1
ATOM 635 C CA . ASN A 1 85 ? 12.486 6.389 8.212 1.00 61.22 85 ASN A CA 1
ATOM 636 C C . ASN A 1 85 ? 11.238 6.411 7.310 1.00 61.22 85 ASN A C 1
ATOM 638 O O . ASN A 1 85 ? 10.126 6.629 7.790 1.00 61.22 85 ASN A O 1
ATOM 642 N N . TYR A 1 86 ? 11.395 6.197 5.998 1.00 65.69 86 TYR A N 1
ATOM 643 C CA . TYR A 1 86 ? 10.278 6.299 5.057 1.00 65.69 86 TYR A CA 1
ATOM 644 C C . TYR A 1 86 ? 9.421 5.029 5.055 1.00 65.69 86 TYR A C 1
ATOM 646 O O . TYR A 1 86 ? 8.193 5.101 5.117 1.00 65.69 86 TYR A O 1
ATOM 654 N N . LYS A 1 87 ? 10.064 3.854 5.081 1.00 68.56 87 LYS A N 1
ATOM 655 C CA . LYS A 1 87 ? 9.370 2.570 5.268 1.00 68.56 87 LYS A CA 1
ATOM 656 C C . LYS A 1 87 ? 8.623 2.548 6.604 1.00 68.56 87 LYS A C 1
ATOM 658 O O . LYS A 1 87 ? 7.471 2.128 6.651 1.00 68.56 87 LYS A O 1
ATOM 663 N N . GLU A 1 88 ? 9.243 3.065 7.663 1.00 70.62 88 GLU A N 1
ATOM 664 C CA . GLU A 1 88 ? 8.609 3.221 8.974 1.00 70.62 88 GLU A CA 1
ATOM 665 C C . GLU A 1 88 ? 7.397 4.165 8.926 1.00 70.62 88 GLU A C 1
ATOM 667 O O . GLU A 1 88 ? 6.360 3.851 9.505 1.00 70.62 88 GLU A O 1
ATOM 672 N N . SER A 1 89 ? 7.467 5.272 8.177 1.00 78.00 89 SER A N 1
ATOM 673 C CA . SER A 1 89 ? 6.331 6.188 7.989 1.00 78.00 89 SER A CA 1
ATOM 674 C C . SER A 1 89 ? 5.141 5.532 7.278 1.00 78.00 89 SER A C 1
ATOM 676 O O . SER A 1 89 ? 3.996 5.732 7.689 1.00 78.00 89 SER A O 1
ATOM 678 N N . VAL A 1 90 ? 5.400 4.726 6.242 1.00 82.06 90 VAL A N 1
ATOM 679 C CA . VAL A 1 90 ? 4.359 3.967 5.529 1.00 82.06 90 VAL A CA 1
ATOM 680 C C . VAL A 1 90 ? 3.725 2.934 6.457 1.00 82.06 90 VAL A C 1
ATOM 682 O O . VAL A 1 90 ? 2.504 2.897 6.586 1.00 82.06 90 VAL A O 1
ATOM 685 N N . VAL A 1 91 ? 4.543 2.140 7.158 1.00 82.00 91 VAL A N 1
ATOM 686 C CA . VAL A 1 91 ? 4.052 1.146 8.126 1.00 82.00 91 VAL A CA 1
ATOM 687 C C . VAL A 1 91 ? 3.234 1.816 9.224 1.00 82.00 91 VAL A C 1
ATOM 689 O O . VAL A 1 91 ? 2.163 1.324 9.560 1.00 82.00 91 VAL A O 1
ATOM 692 N N . LYS A 1 92 ? 3.691 2.952 9.757 1.00 83.81 92 LYS A N 1
ATOM 693 C CA . LYS A 1 92 ? 2.965 3.698 10.786 1.00 83.81 92 LYS A CA 1
ATOM 694 C C . LYS A 1 92 ? 1.580 4.129 10.303 1.00 83.81 92 LYS A C 1
ATOM 696 O O . LYS A 1 92 ? 0.606 3.869 10.993 1.00 83.81 92 LYS A O 1
ATOM 701 N N . GLN A 1 93 ? 1.479 4.713 9.111 1.00 85.62 93 GLN A N 1
ATOM 702 C CA . GLN A 1 93 ? 0.183 5.139 8.569 1.00 85.62 93 GLN A CA 1
ATOM 703 C C . GLN A 1 93 ? -0.749 3.959 8.265 1.00 85.62 93 GLN A C 1
ATOM 705 O O . GLN A 1 93 ? -1.954 4.066 8.468 1.0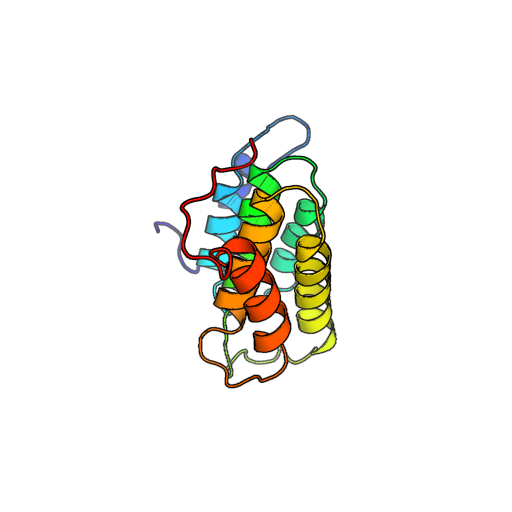0 85.62 93 GLN A O 1
ATOM 710 N N . LEU A 1 94 ? -0.208 2.818 7.832 1.00 83.81 94 LEU A N 1
ATOM 711 C CA . LEU A 1 94 ? -0.995 1.592 7.680 1.00 83.81 94 LEU A CA 1
ATOM 712 C C . LEU A 1 94 ? -1.466 1.043 9.034 1.00 83.81 94 LEU A C 1
ATOM 714 O O . LEU A 1 94 ? -2.598 0.580 9.131 1.00 83.81 94 LEU A O 1
ATOM 718 N N . LYS A 1 95 ? -0.638 1.133 10.082 1.00 83.62 95 LYS A N 1
ATOM 719 C CA . LYS A 1 95 ? -1.030 0.761 11.449 1.00 83.62 95 LYS A CA 1
ATOM 720 C C . LYS A 1 95 ? -2.113 1.679 12.006 1.00 83.62 95 LYS A C 1
ATOM 722 O O . LYS A 1 95 ? -3.039 1.178 12.628 1.00 83.62 95 LYS A O 1
ATOM 727 N N . ASP A 1 96 ? -2.040 2.983 11.751 1.00 86.56 96 ASP A N 1
ATOM 728 C CA . ASP A 1 96 ? -3.077 3.931 12.177 1.00 86.56 96 ASP A CA 1
ATOM 729 C C . ASP A 1 96 ? -4.451 3.542 11.587 1.00 86.56 96 ASP A C 1
ATOM 731 O O . ASP A 1 96 ? -5.459 3.568 12.289 1.00 86.56 96 ASP A O 1
ATOM 735 N N . LEU A 1 97 ? -4.482 3.053 10.339 1.00 84.69 97 LEU A N 1
ATOM 736 C CA . LEU A 1 97 ? -5.702 2.565 9.679 1.00 84.69 97 LEU A CA 1
ATOM 737 C C . LEU A 1 97 ? -6.263 1.252 10.245 1.00 84.69 97 LEU A C 1
ATOM 739 O O . LEU A 1 97 ? -7.407 0.919 9.950 1.00 84.69 97 LEU A O 1
ATOM 743 N N . LEU A 1 98 ? -5.500 0.493 11.040 1.00 79.69 98 LEU A N 1
ATOM 744 C CA . LEU A 1 98 ? -6.011 -0.712 11.717 1.00 79.69 98 LEU A CA 1
ATOM 745 C C . LEU A 1 98 ? -7.034 -0.380 12.809 1.00 79.69 98 LEU A C 1
ATOM 747 O O . LEU A 1 98 ? -7.841 -1.235 13.180 1.00 79.69 98 LEU A O 1
ATOM 751 N N . TYR A 1 99 ? -6.974 0.846 13.329 1.00 81.56 99 TYR A N 1
ATOM 752 C CA . TYR A 1 99 ? -7.817 1.324 14.421 1.00 81.56 99 TYR A CA 1
ATOM 753 C C . TYR A 1 99 ? -9.053 2.093 13.935 1.00 81.56 99 TYR A C 1
ATOM 755 O O . TYR A 1 99 ? -9.839 2.558 14.757 1.00 81.56 99 TYR A O 1
ATOM 763 N N . GLU A 1 100 ? -9.240 2.222 12.621 1.00 82.88 100 GLU A N 1
ATOM 764 C CA . GLU A 1 100 ? -10.425 2.846 12.032 1.00 82.88 100 GLU A CA 1
ATOM 765 C C . GLU A 1 100 ? -11.664 1.942 12.150 1.00 82.88 100 GLU A C 1
ATOM 767 O O . GLU A 1 100 ? -11.572 0.714 12.143 1.00 82.88 100 GLU A O 1
ATOM 772 N N . GLU A 1 101 ? -12.854 2.549 12.213 1.00 78.81 101 GLU A N 1
ATOM 773 C CA . GLU A 1 101 ? -14.126 1.807 12.295 1.00 78.81 101 GLU A CA 1
ATOM 774 C C . GLU A 1 101 ? -14.494 1.119 10.969 1.00 78.81 101 GLU A C 1
ATOM 776 O O . GLU A 1 101 ? -15.255 0.151 10.942 1.00 78.81 101 GLU A O 1
ATOM 781 N N . ASN A 1 102 ? -13.965 1.614 9.847 1.00 83.56 102 ASN A N 1
ATOM 782 C CA . ASN A 1 102 ? -14.288 1.084 8.531 1.00 83.56 102 ASN A CA 1
ATOM 783 C C . ASN A 1 102 ? -13.529 -0.222 8.265 1.00 83.56 102 ASN A C 1
ATOM 785 O O . ASN A 1 102 ? -12.319 -0.228 8.035 1.00 83.56 102 ASN A O 1
ATOM 789 N N . THR A 1 103 ? -14.272 -1.323 8.205 1.00 85.56 103 THR A N 1
ATOM 790 C CA . THR A 1 103 ? -13.734 -2.671 7.992 1.00 85.56 103 THR A CA 1
ATOM 791 C C . THR A 1 103 ? -12.900 -2.805 6.719 1.00 85.56 103 THR A C 1
ATOM 793 O O . THR A 1 103 ? -11.909 -3.527 6.722 1.00 85.56 103 THR A O 1
ATOM 796 N N . VAL A 1 104 ? -13.231 -2.076 5.649 1.00 86.62 104 VAL A N 1
ATOM 797 C CA . VAL A 1 104 ? -12.492 -2.138 4.378 1.00 86.62 104 VAL A CA 1
ATOM 798 C C . VAL A 1 104 ? -11.145 -1.418 4.471 1.00 86.62 104 VAL A C 1
ATOM 800 O O . VAL A 1 104 ? -10.177 -1.829 3.828 1.00 86.62 104 VAL A O 1
ATOM 803 N N . PHE A 1 105 ? -11.050 -0.359 5.281 1.00 86.50 105 PHE A N 1
ATOM 804 C CA . PHE A 1 105 ? -9.766 0.292 5.560 1.00 86.50 105 PHE A CA 1
ATOM 805 C C . PHE A 1 105 ? -8.848 -0.638 6.347 1.00 86.50 105 PHE A C 1
ATOM 807 O O . PHE A 1 105 ? -7.681 -0.779 5.983 1.00 86.50 105 PHE A O 1
ATOM 814 N N . VAL A 1 106 ? -9.403 -1.308 7.362 1.00 86.69 106 VAL A N 1
ATOM 815 C CA . VAL A 1 106 ? -8.689 -2.290 8.184 1.00 86.69 106 VAL A CA 1
ATOM 816 C C . VAL A 1 106 ? -8.225 -3.475 7.335 1.00 86.69 106 VAL A C 1
ATOM 818 O O . VAL A 1 106 ? -7.058 -3.846 7.371 1.00 86.69 106 VAL A O 1
ATOM 821 N N . GLU A 1 107 ? -9.096 -4.053 6.508 1.00 86.38 107 GLU A N 1
ATOM 822 C CA . GLU A 1 107 ? -8.718 -5.160 5.623 1.00 86.38 107 GLU A CA 1
ATOM 823 C C . GLU A 1 107 ? -7.617 -4.742 4.638 1.00 86.38 107 GLU A C 1
ATOM 825 O O . GLU A 1 107 ? -6.601 -5.428 4.498 1.00 86.38 107 GLU A O 1
ATOM 830 N N . GLY A 1 108 ? -7.781 -3.585 3.988 1.00 87.69 108 GLY A N 1
ATOM 831 C CA . GLY A 1 108 ? -6.804 -3.063 3.038 1.00 87.69 108 GLY A CA 1
ATOM 832 C C . GLY A 1 108 ? -5.441 -2.792 3.677 1.00 87.69 108 GLY A C 1
ATOM 833 O O . GLY A 1 108 ? -4.412 -3.112 3.076 1.00 87.69 108 GLY A O 1
ATOM 834 N N . SER A 1 109 ? -5.413 -2.232 4.890 1.00 87.12 109 SER A N 1
ATOM 835 C CA . SER A 1 109 ? -4.165 -1.949 5.601 1.00 87.12 109 SER A CA 1
ATOM 836 C C . SER A 1 109 ? -3.455 -3.226 6.035 1.00 87.12 109 SER A C 1
ATOM 838 O O . SER A 1 109 ? -2.238 -3.327 5.864 1.00 87.12 109 SER A O 1
ATOM 840 N N . ILE A 1 110 ? -4.191 -4.242 6.495 1.00 85.56 110 ILE A N 1
ATOM 841 C CA . ILE A 1 110 ? -3.572 -5.516 6.854 1.00 85.56 110 ILE A CA 1
ATOM 842 C C . ILE A 1 110 ? -3.028 -6.230 5.618 1.00 85.56 110 ILE A C 1
ATOM 844 O O . ILE A 1 110 ? -1.889 -6.692 5.638 1.00 85.56 110 ILE A O 1
ATOM 848 N N . LEU A 1 111 ? -3.795 -6.293 4.525 1.00 88.44 111 LEU A N 1
ATOM 849 C CA . LEU A 1 111 ? -3.316 -6.889 3.276 1.00 88.44 111 LEU A CA 1
ATOM 850 C C . LEU A 1 111 ? -2.034 -6.203 2.794 1.00 88.44 111 LEU A C 1
ATOM 852 O O . LEU A 1 111 ? -1.083 -6.882 2.409 1.00 88.44 111 LEU A O 1
ATOM 856 N N . ALA A 1 112 ? -1.973 -4.873 2.869 1.00 88.06 112 ALA A N 1
ATOM 857 C CA . ALA A 1 112 ? -0.779 -4.113 2.523 1.00 88.06 112 ALA A CA 1
ATOM 858 C C . ALA A 1 112 ? 0.425 -4.485 3.403 1.00 88.06 112 ALA A C 1
ATOM 860 O O . ALA A 1 112 ? 1.496 -4.779 2.873 1.00 88.06 112 ALA A O 1
ATOM 861 N N . LEU A 1 113 ? 0.245 -4.528 4.729 1.00 82.81 113 LEU A N 1
ATOM 862 C CA . LEU A 1 113 ? 1.291 -4.924 5.678 1.00 82.81 113 LEU A CA 1
ATOM 863 C C . LEU A 1 113 ? 1.776 -6.359 5.426 1.00 82.81 113 LEU A C 1
ATOM 865 O O . LEU A 1 113 ? 2.982 -6.603 5.391 1.00 82.81 113 LEU A O 1
ATOM 869 N N . CYS A 1 114 ? 0.857 -7.294 5.176 1.00 82.69 114 CYS A N 1
ATOM 870 C CA . CYS A 1 114 ? 1.183 -8.675 4.828 1.00 82.69 114 CYS A CA 1
ATOM 871 C C . CYS A 1 114 ? 2.002 -8.760 3.536 1.00 82.69 114 CYS A C 1
ATOM 873 O O . CYS A 1 114 ? 2.996 -9.479 3.495 1.00 82.69 114 CYS A O 1
ATOM 875 N N . ILE A 1 115 ? 1.627 -8.012 2.492 1.00 84.19 115 ILE A N 1
ATOM 876 C CA . ILE A 1 115 ? 2.378 -7.967 1.228 1.00 84.19 115 ILE A CA 1
ATOM 877 C C . ILE A 1 115 ? 3.786 -7.402 1.461 1.00 84.19 115 ILE A C 1
ATOM 879 O O . ILE A 1 115 ? 4.756 -7.963 0.955 1.00 84.19 115 ILE A O 1
ATOM 883 N N . MET A 1 116 ? 3.922 -6.340 2.261 1.00 81.19 116 MET A N 1
ATOM 884 C CA . MET A 1 116 ? 5.224 -5.738 2.581 1.00 81.19 116 MET A CA 1
ATOM 885 C C . MET A 1 116 ? 6.158 -6.702 3.313 1.00 81.19 116 MET A C 1
ATOM 887 O O . MET A 1 116 ? 7.354 -6.730 3.025 1.00 81.19 116 MET A O 1
ATOM 891 N N . CYS A 1 117 ? 5.617 -7.475 4.254 1.00 71.06 117 CYS A N 1
ATOM 892 C CA . CYS A 1 117 ? 6.369 -8.426 5.075 1.00 71.06 117 CYS A CA 1
ATOM 893 C C . CYS A 1 117 ? 6.508 -9.815 4.436 1.00 71.06 117 CYS A C 1
ATOM 895 O O . CYS A 1 117 ? 7.177 -10.685 4.995 1.00 71.06 117 CYS A O 1
ATOM 897 N N . CYS A 1 118 ? 5.890 -10.045 3.276 1.00 69.69 118 CYS A N 1
ATOM 898 C CA . CYS A 1 118 ? 5.947 -11.327 2.592 1.00 69.69 118 CYS A CA 1
ATOM 899 C C . CYS A 1 118 ? 7.391 -11.624 2.158 1.00 69.69 118 CYS A C 1
ATOM 901 O O . CYS A 1 118 ? 7.912 -10.999 1.235 1.00 69.69 118 CYS A O 1
ATOM 903 N N . GLY A 1 119 ? 8.032 -12.578 2.840 1.00 56.66 119 GLY A N 1
ATOM 904 C CA . GLY A 1 119 ? 9.405 -13.009 2.563 1.00 56.66 119 GLY A CA 1
ATOM 905 C C . GLY A 1 119 ? 10.479 -12.479 3.520 1.00 56.66 119 GLY A C 1
ATOM 906 O O . GLY A 1 119 ? 11.624 -12.893 3.380 1.00 56.66 119 GLY A O 1
ATOM 907 N N . SER A 1 120 ? 10.138 -11.633 4.501 1.00 55.22 120 SER A N 1
ATOM 908 C CA . SER A 1 120 ? 11.066 -11.202 5.562 1.00 55.22 120 SER A CA 1
ATOM 909 C C . SER A 1 120 ? 10.767 -11.884 6.897 1.00 55.22 120 SER A C 1
ATOM 911 O O . SER A 1 120 ? 9.631 -11.839 7.366 1.00 55.22 120 SER A O 1
ATOM 913 N N . GLU A 1 121 ? 11.789 -12.421 7.565 1.00 46.97 121 GLU A N 1
ATOM 914 C CA . GLU A 1 121 ? 11.724 -12.790 8.986 1.00 46.97 121 GLU A CA 1
ATOM 915 C C . GLU A 1 121 ? 11.808 -11.510 9.837 1.00 46.97 121 GLU A C 1
ATOM 917 O O . GLU A 1 121 ? 12.884 -11.087 10.256 1.00 46.97 121 GLU A O 1
ATOM 922 N N . SER A 1 122 ? 10.683 -10.821 10.041 1.00 46.09 122 SER A N 1
ATOM 923 C CA . SER A 1 122 ? 10.621 -9.646 10.921 1.00 46.09 122 SER A CA 1
ATOM 924 C C . SER A 1 122 ? 9.559 -9.825 12.005 1.00 46.09 122 SER A C 1
ATOM 926 O O . SER A 1 122 ? 8.367 -9.778 11.715 1.00 46.09 122 SER A O 1
ATOM 928 N N . GLU A 1 123 ? 9.993 -9.966 13.261 1.00 41.59 123 GLU A N 1
ATOM 929 C CA . GLU A 1 123 ? 9.151 -10.276 14.435 1.00 41.59 123 GLU A CA 1
ATOM 930 C C . GLU A 1 123 ? 8.168 -9.149 14.841 1.00 41.59 123 GLU A C 1
ATOM 932 O O . GLU A 1 123 ? 7.257 -9.368 15.636 1.00 41.59 123 GLU A O 1
ATOM 937 N N . GLY A 1 124 ? 8.327 -7.926 14.315 1.00 43.09 124 GLY A N 1
ATOM 938 C CA . GLY A 1 124 ? 7.642 -6.723 14.825 1.00 43.09 124 GLY A CA 1
ATOM 939 C C . GLY A 1 124 ? 6.311 -6.333 14.163 1.00 43.09 124 GLY A C 1
ATOM 940 O O . GLY A 1 124 ? 5.603 -5.474 14.684 1.00 43.09 124 GLY A O 1
ATOM 941 N N . SER A 1 125 ? 5.964 -6.905 13.010 1.00 46.84 125 SER A N 1
ATOM 942 C CA . SER A 1 125 ? 4.669 -6.678 12.335 1.00 46.84 125 SER A CA 1
ATOM 943 C C . SER A 1 125 ? 3.699 -7.842 12.525 1.00 46.84 125 SER A C 1
ATOM 945 O O . SER A 1 125 ? 2.497 -7.680 12.339 1.00 46.84 125 SER A O 1
ATOM 947 N N . GLU A 1 126 ? 4.214 -9.003 12.924 1.00 46.59 126 GLU A N 1
ATOM 948 C CA . GLU A 1 126 ? 3.449 -10.237 13.046 1.00 46.59 126 GLU A CA 1
ATOM 949 C C . GLU A 1 126 ? 2.481 -10.209 14.238 1.00 46.59 126 GLU A C 1
ATOM 951 O O . GLU A 1 126 ? 1.389 -10.754 14.134 1.00 46.59 126 GLU A O 1
ATOM 956 N N . GLY A 1 127 ? 2.850 -9.548 15.343 1.00 48.81 127 GLY A N 1
ATOM 957 C CA . GLY A 1 127 ? 2.019 -9.427 16.550 1.00 48.81 127 GLY A CA 1
ATOM 958 C C . GLY A 1 127 ? 0.743 -8.613 16.326 1.00 48.81 127 GLY A C 1
ATOM 959 O O . GLY A 1 127 ? -0.349 -9.145 16.494 1.00 48.81 127 GLY A O 1
ATOM 960 N N . ASP A 1 128 ? 0.879 -7.368 15.861 1.00 47.97 128 ASP A N 1
ATOM 961 C CA . ASP A 1 128 ? -0.254 -6.452 15.638 1.00 47.97 128 ASP A CA 1
ATOM 962 C C . ASP A 1 128 ? -1.205 -6.965 14.542 1.00 47.97 128 ASP A C 1
ATOM 964 O O . ASP A 1 128 ? -2.427 -6.840 14.640 1.00 47.97 128 ASP A O 1
ATOM 968 N N . VAL A 1 129 ? -0.641 -7.572 13.489 1.00 54.69 129 VAL A N 1
ATOM 969 C CA . VAL A 1 129 ? -1.424 -8.186 12.412 1.00 54.69 129 VAL A CA 1
ATOM 970 C C . VAL A 1 129 ? -2.147 -9.423 12.923 1.00 54.69 129 VAL A C 1
ATOM 972 O O . VAL A 1 129 ? -3.334 -9.551 12.650 1.00 54.69 129 VAL A O 1
ATOM 975 N N . LYS A 1 130 ? -1.485 -10.311 13.680 1.00 51.66 130 LYS A N 1
ATOM 976 C CA . LYS A 1 130 ? -2.132 -11.497 14.257 1.00 51.66 130 LYS A CA 1
ATOM 977 C C . LYS A 1 130 ? -3.223 -11.115 15.243 1.00 51.66 130 LYS A C 1
ATOM 979 O O . LYS A 1 130 ? -4.282 -11.704 15.150 1.00 51.66 130 LYS A O 1
ATOM 984 N N . GLU A 1 131 ? -3.016 -10.149 16.130 1.00 49.91 131 GLU A N 1
ATOM 985 C CA . GLU A 1 131 ? -4.021 -9.744 17.123 1.00 49.91 131 GLU A CA 1
ATOM 986 C C . GLU A 1 131 ? -5.290 -9.208 16.447 1.00 49.91 131 GLU A C 1
ATOM 988 O O . GLU A 1 131 ? -6.390 -9.642 16.781 1.00 49.91 131 GLU A O 1
ATOM 993 N N . ARG A 1 132 ? -5.157 -8.382 15.397 1.00 47.47 132 ARG A N 1
ATOM 994 C CA . ARG A 1 132 ? -6.327 -7.868 14.670 1.00 47.47 132 ARG A CA 1
ATOM 995 C C . ARG A 1 132 ? -6.906 -8.841 13.641 1.00 47.47 132 ARG A C 1
ATOM 997 O O . ARG A 1 132 ? -8.118 -8.858 13.472 1.00 47.47 132 ARG A O 1
ATOM 1004 N N . TYR A 1 133 ? -6.105 -9.689 12.985 1.00 45.09 133 TYR A N 1
ATOM 1005 C CA . TYR A 1 133 ? -6.643 -10.800 12.179 1.00 45.09 133 TYR A CA 1
ATOM 1006 C C . TYR A 1 133 ? -7.387 -11.792 13.059 1.00 45.09 133 TYR A C 1
ATOM 1008 O O . TYR A 1 133 ? -8.416 -12.299 12.649 1.00 45.09 133 TYR A O 1
ATOM 1016 N N . VAL A 1 134 ? -6.888 -12.061 14.262 1.00 43.81 134 VAL A N 1
ATOM 1017 C CA . VAL A 1 134 ? -7.569 -12.872 15.266 1.00 43.81 134 VAL A CA 1
ATOM 1018 C C . VAL A 1 134 ? -8.820 -12.131 15.732 1.00 43.81 134 VAL A C 1
ATOM 1020 O O . VAL A 1 134 ? -9.848 -12.764 15.757 1.00 43.81 134 VAL A O 1
ATOM 1023 N N . ASP A 1 135 ? -8.865 -10.819 15.942 1.00 41.44 135 ASP A N 1
ATOM 1024 C CA . ASP A 1 135 ? -10.151 -10.134 16.204 1.00 41.44 135 ASP A CA 1
ATOM 1025 C C . ASP A 1 135 ? -11.141 -10.170 15.019 1.00 41.44 135 ASP A C 1
ATOM 1027 O O . ASP A 1 135 ? -12.353 -10.200 15.219 1.00 41.44 135 ASP A O 1
ATOM 1031 N N . ILE A 1 136 ? -10.646 -10.161 13.777 1.00 42.22 136 ILE A N 1
ATOM 1032 C CA . ILE A 1 136 ? -11.467 -10.232 12.553 1.00 42.22 136 ILE A CA 1
ATOM 1033 C C . ILE A 1 136 ? -11.893 -11.683 12.242 1.00 42.22 136 ILE A C 1
ATOM 1035 O O . ILE A 1 136 ? -12.917 -11.902 11.598 1.00 42.22 136 ILE A O 1
ATOM 1039 N N . CYS A 1 137 ? -11.117 -12.682 12.676 1.00 32.97 137 CYS A N 1
ATOM 1040 C CA . CYS A 1 137 ? -11.288 -14.105 12.354 1.00 32.97 137 CYS A CA 1
ATOM 1041 C C . CYS A 1 137 ? -11.539 -15.011 13.577 1.00 32.97 137 CYS A C 1
ATOM 1043 O O . CYS A 1 137 ? -11.702 -16.221 13.403 1.00 32.97 137 CYS A O 1
ATOM 1045 N N . SER A 1 138 ? -11.572 -14.483 14.802 1.00 32.03 138 SER A N 1
ATOM 1046 C CA . SER A 1 138 ? -11.864 -15.255 16.013 1.00 32.03 138 SER A CA 1
ATOM 1047 C C . SER A 1 138 ? -13.349 -15.445 16.143 1.00 32.03 138 SER A C 1
ATOM 1049 O O . SER A 1 138 ? -14.100 -14.587 16.591 1.00 32.03 138 SER A O 1
ATOM 1051 N N . VAL A 1 139 ? -13.714 -16.657 15.766 1.00 36.72 139 VAL A N 1
ATOM 1052 C CA . VAL A 1 139 ? -14.712 -17.486 16.420 1.00 36.72 139 VAL A CA 1
ATOM 1053 C C . VAL A 1 139 ? -14.665 -17.268 17.936 1.00 36.72 139 VAL A C 1
ATOM 1055 O O . VAL A 1 139 ? -13.620 -17.452 18.566 1.00 36.72 139 VAL A O 1
ATOM 1058 N N . ASP A 1 140 ? -15.810 -16.911 18.513 1.00 31.72 140 ASP A N 1
ATOM 1059 C CA . ASP A 1 140 ? -16.020 -16.924 19.955 1.00 31.72 140 ASP A CA 1
ATOM 1060 C C . ASP A 1 140 ? -15.576 -18.279 20.523 1.00 31.72 140 ASP A C 1
ATOM 1062 O O . ASP A 1 140 ? -15.939 -19.341 20.007 1.00 31.72 140 ASP A O 1
ATOM 1066 N N . GLY A 1 141 ? -14.825 -18.265 21.626 1.00 39.69 141 GLY A N 1
ATOM 1067 C CA . GLY A 1 141 ? -14.347 -19.463 22.330 1.00 39.69 141 GLY A CA 1
ATOM 1068 C C . GLY A 1 141 ? -15.442 -20.387 22.893 1.00 39.69 141 GLY A C 1
ATOM 1069 O O . GLY A 1 141 ? -15.141 -21.243 23.720 1.00 39.69 141 GLY A O 1
ATOM 1070 N N . GLU A 1 142 ? -16.696 -20.236 22.461 1.00 37.12 142 GLU A N 1
ATOM 1071 C CA . GLU A 1 142 ? -17.849 -21.053 22.846 1.00 37.12 142 GLU A CA 1
ATOM 1072 C C . GLU A 1 142 ? -18.444 -21.884 21.694 1.00 37.12 142 GLU A C 1
ATOM 1074 O O . GLU A 1 142 ? -19.409 -22.613 21.912 1.00 37.12 142 GLU A O 1
ATOM 1079 N N . GLY A 1 143 ? -17.868 -21.855 20.485 1.00 35.59 143 GLY A N 1
ATOM 1080 C CA . GLY A 1 143 ? -18.258 -22.790 19.418 1.00 35.59 143 GLY A CA 1
ATOM 1081 C C . GLY A 1 143 ? -19.706 -22.645 18.932 1.00 35.59 143 GLY A C 1
ATOM 1082 O O . GLY A 1 143 ? -20.297 -23.624 18.479 1.00 35.59 143 GLY A O 1
ATOM 1083 N N . ASN A 1 144 ? -20.270 -21.438 19.011 1.00 32.19 144 ASN A N 1
ATOM 1084 C CA . ASN A 1 144 ? -21.530 -21.091 18.360 1.00 32.19 144 ASN A CA 1
ATOM 1085 C C . ASN A 1 144 ? -21.252 -20.179 17.157 1.00 32.19 144 ASN A C 1
ATOM 1087 O O . ASN A 1 144 ? -20.443 -19.260 17.251 1.00 32.19 144 ASN A O 1
ATOM 1091 N N . ASP A 1 145 ? -21.941 -20.416 16.039 1.00 39.50 145 ASP A N 1
ATOM 1092 C CA . ASP A 1 145 ? -21.956 -19.499 14.897 1.00 39.50 145 ASP A CA 1
ATOM 1093 C C . ASP A 1 145 ? -22.613 -18.175 15.320 1.00 39.50 145 ASP A C 1
ATOM 1095 O O . ASP A 1 145 ? -23.824 -18.131 15.561 1.00 39.50 145 ASP A O 1
ATOM 1099 N N . VAL A 1 146 ? -21.844 -17.083 15.398 1.00 44.56 146 VAL A N 1
ATOM 1100 C CA . VAL A 1 146 ? -22.382 -15.751 15.721 1.00 44.56 146 VAL A CA 1
ATOM 1101 C C . VAL A 1 146 ? -22.164 -14.771 14.566 1.00 44.56 146 VAL A C 1
ATOM 1103 O O . VAL A 1 146 ? -21.129 -14.142 14.403 1.00 44.56 146 VAL A O 1
ATOM 1106 N N . ILE A 1 147 ? -23.204 -14.705 13.735 1.00 41.50 147 ILE A N 1
ATOM 1107 C CA . ILE A 1 147 ? -23.856 -13.514 13.169 1.00 41.50 147 ILE A CA 1
ATOM 1108 C C . ILE A 1 147 ? -22.980 -12.251 13.046 1.00 41.50 147 ILE A C 1
ATOM 1110 O O . ILE A 1 147 ? -22.784 -11.506 14.006 1.00 41.50 147 ILE A O 1
ATOM 1114 N N . TRP A 1 148 ? -22.612 -11.952 11.795 1.00 37.94 148 TRP A N 1
ATOM 1115 C CA . TRP A 1 148 ? -22.251 -10.629 11.282 1.00 37.94 148 TRP A CA 1
ATOM 1116 C C . TRP A 1 148 ? -23.057 -9.517 11.961 1.00 37.94 148 TRP A C 1
ATOM 1118 O O . TRP A 1 148 ? -24.276 -9.442 11.786 1.00 37.94 148 TRP A O 1
ATOM 1128 N N . ARG A 1 149 ? -22.400 -8.604 12.680 1.00 33.78 149 ARG A N 1
ATOM 1129 C CA . ARG A 1 149 ? -23.031 -7.314 12.971 1.00 33.78 149 ARG A CA 1
ATOM 1130 C C . ARG A 1 149 ? -22.886 -6.414 11.748 1.00 33.78 149 ARG A C 1
ATOM 1132 O O . ARG A 1 149 ? -21.864 -5.761 11.567 1.00 33.78 149 ARG A O 1
ATOM 1139 N N . MET A 1 150 ? -23.914 -6.489 10.896 1.00 32.38 150 MET A N 1
ATOM 1140 C CA . MET A 1 150 ? -24.362 -5.380 10.046 1.00 32.38 150 MET A CA 1
ATOM 1141 C C . MET A 1 150 ? -24.715 -4.159 10.896 1.00 32.38 150 MET A C 1
ATOM 1143 O O . MET A 1 150 ? -25.185 -4.362 12.041 1.00 32.38 150 MET A O 1
#